Protein AF-A0A2M6W380-F1 (afdb_monomer_lite)

InterPro domains:
  IPR002048 EF-hand domain [PS50222] (112-132)
  IPR018247 EF-Hand 1, calcium-binding site [PS00018] (89-101)
  IPR018247 EF-Hand 1, calcium-binding site [PS00018] (112-124)
  IPR028974 TSP type-3 repeat [SSF103647] (66-127)
  IPR053180 Calcium-binding acidic-repeat protein [PTHR37467] (61-121)
  IPR059100 Bacterial TSP3 repeat [PF18884] (71-85)
  IPR059100 Bacterial TSP3 repeat [PF18884] (89-110)
  IPR059100 Bacterial TSP3 repeat [PF18884] (112-127)

Secondary structure (DSSP, 8-state):
-HHHHHHHHHHHHHHHHHHHHHHHHTTSS-----------HHHHHHHHHHHHHHHHHHHHHHHS---SS-SSS-HHHHHHHT--TT-SSSS-SSS-HHHIIIII---TT-SSSS-SSS-HHHHHHHT--TT-

Foldseek 3Di:
DVVVVVVVVVVVVVVVVVVVVVVVVVPPPDDDDDDDDDDDPVVVVVVVVVVVVVVVVVVCCVVCDCQPCPLQHHPVVCVVLVADSNDQQRCPLQRGPNCCVPPQVARSNDQQRQPPPHGLNRQVVVVHRSND

Organism: NCBI:txid1974648

Radius of gyration: 39.33 Å; chains: 1; bounding box: 74×59×90 Å

pLDDT: mean 80.85, std 17.77, range [40.38, 98.62]

Structure (mmCIF, N/CA/C/O backbone):
data_AF-A0A2M6W380-F1
#
_entry.id   AF-A0A2M6W380-F1
#
loop_
_atom_site.group_PDB
_atom_site.id
_atom_site.type_symbol
_atom_site.label_atom_id
_atom_site.label_alt_id
_atom_site.label_comp_id
_atom_site.label_asym_id
_atom_site.label_entity_id
_atom_site.label_seq_id
_atom_site.pdbx_PDB_ins_code
_atom_site.Cartn_x
_atom_site.Cartn_y
_atom_site.Cartn_z
_atom_site.occupancy
_atom_site.B_iso_or_equiv
_atom_site.auth_seq_id
_atom_site.auth_comp_id
_atom_site.auth_asym_id
_atom_site.auth_atom_id
_atom_site.pdbx_PDB_model_num
ATOM 1 N N . MET A 1 1 ? 52.733 48.890 -67.656 1.00 60.94 1 MET A N 1
ATOM 2 C CA . MET A 1 1 ? 51.320 48.525 -67.939 1.00 60.94 1 MET A CA 1
ATOM 3 C C . MET A 1 1 ? 51.160 47.195 -68.694 1.00 60.94 1 MET A C 1
ATOM 5 O O . MET A 1 1 ? 50.280 46.427 -68.332 1.00 60.94 1 MET A O 1
ATOM 9 N N . ARG A 1 2 ? 52.040 46.845 -69.650 1.00 68.38 2 ARG A N 1
ATOM 10 C CA . ARG A 1 2 ? 51.984 45.582 -70.430 1.00 68.38 2 ARG A CA 1
ATOM 11 C C . ARG A 1 2 ? 51.993 44.267 -69.623 1.00 68.38 2 ARG A C 1
ATOM 13 O O . ARG A 1 2 ? 51.349 43.314 -70.040 1.00 68.38 2 ARG A O 1
ATOM 20 N N . ASN A 1 3 ? 52.669 44.200 -68.473 1.00 69.88 3 ASN A N 1
ATOM 21 C CA . ASN A 1 3 ? 52.795 42.943 -67.710 1.00 69.88 3 ASN A CA 1
ATOM 22 C C . ASN A 1 3 ? 51.561 42.633 -66.845 1.00 69.88 3 ASN A C 1
ATOM 24 O O . ASN A 1 3 ? 51.217 41.469 -66.674 1.00 69.88 3 ASN A O 1
ATOM 28 N N . LYS A 1 4 ? 50.846 43.666 -66.372 1.00 73.81 4 LYS A N 1
ATOM 29 C CA . LYS A 1 4 ? 49.582 43.493 -65.635 1.00 73.81 4 LYS A CA 1
ATOM 30 C C . LYS A 1 4 ? 48.461 42.983 -66.554 1.00 73.81 4 LYS A C 1
ATOM 32 O O . LYS A 1 4 ? 47.674 42.145 -66.136 1.00 73.81 4 LYS A O 1
ATOM 37 N N . LEU A 1 5 ? 48.451 43.411 -67.822 1.00 78.31 5 LEU A N 1
ATOM 38 C CA . LEU A 1 5 ? 47.493 42.936 -68.828 1.00 78.31 5 LEU A CA 1
ATOM 39 C C . LEU A 1 5 ? 47.746 41.471 -69.233 1.00 78.31 5 LEU A C 1
ATOM 41 O O . LEU A 1 5 ? 46.801 40.704 -69.370 1.00 78.31 5 LEU A O 1
ATOM 45 N N . LYS A 1 6 ? 49.017 41.055 -69.354 1.00 78.50 6 LYS A N 1
ATOM 46 C CA . LYS A 1 6 ? 49.375 39.645 -69.604 1.00 78.50 6 LYS A CA 1
ATOM 47 C C . LYS A 1 6 ? 48.967 38.726 -68.449 1.00 78.50 6 LYS A C 1
ATOM 49 O O . LYS A 1 6 ? 48.457 37.642 -68.700 1.00 78.50 6 LYS A O 1
ATOM 54 N N . LEU A 1 7 ? 49.148 39.173 -67.204 1.00 78.25 7 LEU A N 1
ATOM 55 C CA . LEU A 1 7 ? 48.740 38.412 -66.020 1.00 78.25 7 LEU A CA 1
ATOM 56 C C . LEU A 1 7 ? 47.211 38.245 -65.943 1.00 78.25 7 LEU A C 1
ATOM 58 O O . LEU A 1 7 ? 46.733 37.153 -65.659 1.00 78.25 7 LEU A O 1
ATOM 62 N N . LEU A 1 8 ? 46.447 39.294 -66.271 1.00 80.19 8 LEU A N 1
ATOM 63 C CA . LEU A 1 8 ? 44.981 39.249 -66.292 1.00 80.19 8 LEU A CA 1
ATOM 64 C C . LEU A 1 8 ? 44.437 38.256 -67.337 1.00 80.19 8 LEU A C 1
ATOM 66 O O . LEU A 1 8 ? 43.520 37.494 -67.043 1.00 80.19 8 LEU A O 1
ATOM 70 N N . LEU A 1 9 ? 45.026 38.221 -68.538 1.00 82.19 9 LEU A N 1
ATOM 71 C CA . LEU A 1 9 ? 44.604 37.304 -69.605 1.00 82.19 9 LEU A CA 1
ATOM 72 C C . LEU A 1 9 ? 44.883 35.829 -69.268 1.00 82.19 9 LEU A C 1
ATOM 74 O O . LEU A 1 9 ? 44.077 34.966 -69.606 1.00 82.19 9 LEU A O 1
ATOM 78 N N . ILE A 1 10 ? 45.977 35.538 -68.557 1.00 81.44 10 ILE A N 1
ATOM 79 C CA . ILE A 1 10 ? 46.300 34.175 -68.098 1.00 81.44 10 ILE A CA 1
ATOM 80 C C . ILE A 1 10 ? 45.281 33.697 -67.053 1.00 81.44 10 ILE A C 1
ATOM 82 O O . ILE A 1 10 ? 44.826 32.557 -67.114 1.00 81.44 10 ILE A O 1
ATOM 86 N N . ILE A 1 11 ? 44.873 34.574 -66.131 1.00 79.31 11 ILE A N 1
ATOM 87 C CA . ILE A 1 11 ? 43.891 34.242 -65.088 1.00 79.31 11 ILE A CA 1
ATOM 88 C C . ILE A 1 11 ? 42.511 33.960 -65.701 1.00 79.31 11 ILE A C 1
ATOM 90 O O . ILE A 1 11 ? 41.881 32.963 -65.354 1.00 79.31 11 ILE A O 1
ATOM 94 N N . ILE A 1 12 ? 42.062 34.779 -66.659 1.00 78.88 12 ILE A N 1
ATOM 95 C CA . ILE A 1 12 ? 40.784 34.560 -67.361 1.00 78.88 12 ILE A CA 1
ATOM 96 C C . ILE A 1 12 ? 40.812 33.241 -68.153 1.00 78.88 12 ILE A C 1
ATOM 98 O O . ILE A 1 12 ? 39.838 32.488 -68.127 1.00 78.88 12 ILE A O 1
ATOM 102 N N . GLY A 1 13 ? 41.940 32.919 -68.797 1.00 76.31 13 GLY A N 1
ATOM 103 C CA . GLY A 1 13 ? 42.128 31.646 -69.498 1.00 76.31 13 GLY A CA 1
ATOM 104 C C . GLY A 1 13 ? 42.037 30.425 -68.574 1.00 76.31 13 GLY A C 1
ATOM 105 O O . GLY A 1 13 ? 41.360 29.455 -68.912 1.00 76.31 13 GLY A O 1
ATOM 106 N N . LEU A 1 14 ? 42.647 30.482 -67.384 1.00 77.38 14 LEU A N 1
ATOM 107 C CA . LEU A 1 14 ? 42.580 29.396 -66.396 1.00 77.38 14 LEU A CA 1
ATOM 108 C C . LEU A 1 14 ? 41.156 29.173 -65.864 1.00 77.38 14 LEU A C 1
ATOM 110 O O . LEU A 1 14 ? 40.733 28.027 -65.705 1.00 77.38 14 LEU A O 1
ATOM 114 N N . ILE A 1 15 ? 40.393 30.248 -65.649 1.00 75.62 15 ILE A N 1
ATOM 115 C CA . ILE A 1 15 ? 39.003 30.158 -65.178 1.00 75.62 15 ILE A CA 1
ATOM 116 C C . ILE A 1 15 ? 38.093 29.539 -66.255 1.00 75.62 15 ILE A C 1
ATOM 118 O O . ILE A 1 15 ? 37.251 28.697 -65.938 1.00 75.62 15 ILE A O 1
ATOM 122 N N . ALA A 1 16 ? 38.284 29.887 -67.532 1.00 75.50 16 ALA A N 1
ATOM 123 C CA . ALA A 1 16 ? 37.490 29.336 -68.634 1.00 75.50 16 ALA A CA 1
ATOM 124 C C . ALA A 1 16 ? 37.728 27.827 -68.851 1.00 75.50 16 ALA A C 1
ATOM 126 O O . ALA A 1 16 ? 36.778 27.072 -69.069 1.00 75.50 16 ALA A O 1
ATOM 127 N N . VAL A 1 17 ? 38.981 27.370 -68.741 1.00 73.12 17 VAL A N 1
ATOM 128 C CA . VAL A 1 17 ? 39.334 25.944 -68.877 1.00 73.12 17 VAL A CA 1
ATOM 129 C C . VAL A 1 17 ? 38.772 25.120 -67.714 1.00 73.12 17 VAL A C 1
ATOM 131 O O . VAL A 1 17 ? 38.214 24.045 -67.938 1.00 73.12 17 VAL A O 1
ATOM 134 N N . ALA A 1 18 ? 38.827 25.645 -66.486 1.00 67.31 18 ALA A N 1
ATOM 135 C CA . ALA A 1 18 ? 38.222 24.994 -65.324 1.00 67.31 18 ALA A CA 1
ATOM 136 C C . ALA A 1 18 ? 36.689 24.865 -65.455 1.00 67.31 18 ALA A C 1
ATOM 138 O O . ALA A 1 18 ? 36.124 23.823 -65.117 1.00 67.31 18 ALA A O 1
ATOM 139 N N . GLY A 1 19 ? 36.015 25.880 -66.011 1.00 64.12 19 GLY A N 1
ATOM 140 C CA . GLY A 1 19 ? 34.567 25.857 -66.247 1.00 64.12 19 GLY A CA 1
ATOM 141 C C . GLY A 1 19 ? 34.109 24.792 -67.253 1.00 64.12 19 GLY A C 1
ATOM 142 O O . GLY A 1 19 ? 33.083 24.145 -67.039 1.00 64.12 19 GLY A O 1
ATOM 143 N N . LEU A 1 20 ? 34.881 24.552 -68.319 1.00 64.94 20 LEU A N 1
ATOM 144 C CA . LEU A 1 20 ? 34.559 23.542 -69.340 1.00 64.94 20 LEU A CA 1
ATOM 145 C C . LEU A 1 20 ? 34.715 22.103 -68.825 1.00 64.94 20 LEU A C 1
ATOM 147 O O . LEU A 1 20 ? 33.881 21.249 -69.131 1.00 64.94 20 LEU A O 1
ATOM 151 N N . ILE A 1 21 ? 35.731 21.843 -67.997 1.00 62.22 21 ILE A N 1
ATOM 152 C CA . ILE A 1 21 ? 35.935 20.533 -67.355 1.00 62.22 21 ILE A CA 1
ATOM 153 C C . ILE A 1 21 ? 34.801 20.251 -66.362 1.00 62.22 21 ILE A C 1
ATOM 155 O O . ILE A 1 21 ? 34.272 19.143 -66.311 1.00 62.22 21 ILE A O 1
ATOM 159 N N . PHE A 1 22 ? 34.360 21.268 -65.623 1.00 59.75 22 PHE A N 1
ATOM 160 C CA . PHE A 1 22 ? 33.298 21.123 -64.632 1.00 59.75 22 PHE A CA 1
ATOM 161 C C . PHE A 1 22 ? 31.908 20.897 -65.257 1.00 59.75 22 PHE A C 1
ATOM 163 O O . PHE A 1 22 ? 31.105 20.122 -64.734 1.00 59.75 22 PHE A O 1
ATOM 170 N N . PHE A 1 23 ? 31.616 21.515 -66.406 1.00 60.62 23 PHE A N 1
ATOM 171 C CA . PHE A 1 23 ? 30.321 21.362 -67.082 1.00 60.62 23 PHE A CA 1
ATOM 172 C C . PHE A 1 23 ? 30.179 20.015 -67.824 1.00 60.62 23 PHE A C 1
ATOM 174 O O . PHE A 1 23 ? 29.068 19.499 -67.957 1.00 60.62 23 PHE A O 1
ATOM 181 N N . GLY A 1 24 ? 31.290 19.405 -68.256 1.00 55.66 24 GLY A N 1
ATOM 182 C CA . GLY A 1 24 ? 31.299 18.129 -68.985 1.00 55.66 24 GLY A CA 1
ATOM 183 C C . GLY A 1 24 ? 30.981 16.886 -68.141 1.00 55.66 24 GLY A C 1
ATOM 184 O O . GLY A 1 24 ? 30.383 15.940 -68.650 1.00 55.66 24 GLY A O 1
ATOM 185 N N . VAL A 1 25 ? 31.306 16.882 -66.843 1.00 58.47 25 VAL A N 1
ATOM 186 C CA . VAL A 1 25 ? 31.131 15.695 -65.971 1.00 58.47 25 VAL A CA 1
ATOM 187 C C . VAL A 1 25 ? 29.686 15.541 -65.466 1.00 58.47 25 VAL A C 1
ATOM 189 O O . VAL A 1 25 ? 29.235 14.439 -65.156 1.00 58.47 25 VAL A O 1
ATOM 192 N N . LYS A 1 26 ? 28.895 16.622 -65.449 1.00 52.84 26 LYS A N 1
ATOM 193 C CA . LYS A 1 26 ? 27.554 16.635 -64.835 1.00 52.84 26 LYS A CA 1
ATOM 194 C C . LYS A 1 26 ? 26.477 15.866 -65.625 1.00 52.84 26 LYS A C 1
ATOM 196 O O . LYS A 1 26 ? 25.438 15.538 -65.061 1.00 52.84 26 LYS A O 1
ATOM 201 N N . LYS A 1 27 ? 26.691 15.556 -66.912 1.00 54.03 27 LYS A N 1
ATOM 202 C CA . LYS A 1 27 ? 25.664 14.940 -67.785 1.00 54.03 27 LYS A CA 1
ATOM 203 C C . LYS A 1 27 ? 25.681 13.400 -67.811 1.00 54.03 27 LYS A C 1
ATOM 205 O O . LYS A 1 27 ? 24.746 12.807 -68.336 1.00 54.03 27 LYS A O 1
ATOM 210 N N . ILE A 1 28 ? 26.703 12.747 -67.250 1.00 55.06 28 ILE A N 1
ATOM 211 C CA . ILE A 1 28 ? 26.911 11.290 -67.403 1.00 55.06 28 ILE A CA 1
ATOM 212 C C . ILE A 1 28 ? 26.399 10.467 -66.200 1.00 55.06 28 ILE A C 1
ATOM 214 O O . ILE A 1 28 ? 26.217 9.263 -66.322 1.00 55.06 28 ILE A O 1
ATOM 218 N N . PHE A 1 29 ? 26.050 11.086 -65.066 1.00 54.78 29 PHE A N 1
ATOM 219 C CA . PHE A 1 29 ? 25.710 10.356 -63.827 1.00 54.78 29 PHE A CA 1
ATOM 220 C C . PHE A 1 29 ? 24.252 10.474 -63.361 1.00 54.78 29 PHE A C 1
ATOM 222 O O . PHE A 1 29 ? 23.970 10.402 -62.169 1.00 54.78 29 PHE A O 1
ATOM 229 N N . PHE A 1 30 ? 23.295 10.629 -64.280 1.00 56.00 30 PHE A N 1
ATOM 230 C CA . PHE A 1 30 ? 21.882 10.757 -63.907 1.00 56.00 30 PHE A CA 1
ATOM 231 C C . PHE A 1 30 ? 20.989 9.697 -64.562 1.00 56.00 30 PHE A C 1
ATOM 233 O O . PHE A 1 30 ? 20.224 10.012 -65.470 1.00 56.00 30 PHE A O 1
ATOM 240 N N . LYS A 1 31 ? 21.074 8.440 -64.084 1.00 48.81 31 LYS A N 1
ATOM 241 C CA . LYS A 1 31 ? 19.919 7.520 -63.964 1.00 48.81 31 LYS A CA 1
ATOM 242 C C . LYS A 1 31 ? 20.266 6.225 -63.205 1.00 48.81 31 LYS A C 1
ATOM 244 O O . LYS A 1 31 ? 20.879 5.324 -63.758 1.00 48.81 31 LYS A O 1
ATOM 249 N N . SER A 1 32 ? 19.791 6.085 -61.973 1.00 43.50 32 SER A N 1
ATOM 250 C CA . SER A 1 32 ? 19.054 4.894 -61.513 1.00 43.50 32 SER A CA 1
ATOM 251 C C . SER A 1 32 ? 18.409 5.232 -60.169 1.00 43.50 32 SER A C 1
ATOM 253 O O . SER A 1 32 ? 19.019 5.869 -59.316 1.00 43.50 32 SER A O 1
ATOM 255 N N . GLY A 1 33 ? 17.113 4.946 -60.056 1.00 53.28 33 GLY A N 1
ATOM 256 C CA . GLY A 1 33 ? 16.297 5.354 -58.924 1.00 53.28 33 GLY A CA 1
ATOM 257 C C . GLY A 1 33 ? 16.635 4.569 -57.664 1.00 53.28 33 GLY A C 1
ATOM 258 O O . GLY A 1 33 ? 16.669 3.343 -57.684 1.00 53.28 33 GLY A O 1
ATOM 259 N N . GLN A 1 34 ? 16.778 5.291 -56.559 1.00 40.38 34 GLN A N 1
ATOM 260 C CA . GLN A 1 34 ? 16.440 4.772 -55.248 1.00 40.38 34 GLN A CA 1
ATOM 261 C C . GLN A 1 34 ? 15.489 5.779 -54.610 1.00 40.38 34 GLN A C 1
ATOM 263 O O . GLN A 1 34 ? 15.849 6.903 -54.271 1.00 40.38 34 GLN A O 1
ATOM 268 N N . THR A 1 35 ? 14.225 5.383 -54.550 1.00 47.66 35 THR A N 1
ATOM 269 C CA . THR A 1 35 ? 13.216 5.978 -53.688 1.00 47.66 35 THR A CA 1
ATOM 270 C C . THR A 1 35 ? 13.625 5.747 -52.237 1.00 47.66 35 THR A C 1
ATOM 272 O O . THR A 1 35 ? 13.463 4.643 -51.724 1.00 47.66 35 THR A O 1
ATOM 275 N N . THR A 1 36 ? 14.098 6.786 -51.560 1.00 46.34 36 THR A N 1
ATOM 276 C CA . THR A 1 36 ? 13.821 6.976 -50.135 1.00 46.34 36 THR A CA 1
ATOM 277 C C . THR A 1 36 ? 13.218 8.367 -49.979 1.00 46.34 36 THR A C 1
ATOM 279 O O . THR A 1 36 ? 13.739 9.360 -50.485 1.00 46.34 36 THR A O 1
ATOM 282 N N . ALA A 1 37 ? 12.020 8.408 -49.403 1.00 43.41 37 ALA A N 1
ATOM 283 C CA . ALA A 1 37 ? 11.229 9.617 -49.229 1.00 43.41 37 ALA A CA 1
ATOM 284 C C . ALA A 1 37 ? 11.981 10.676 -48.392 1.00 43.41 37 ALA A C 1
ATOM 286 O O . ALA A 1 37 ? 12.826 10.323 -47.568 1.00 43.41 37 ALA A O 1
ATOM 287 N N . PRO A 1 38 ? 11.670 11.972 -48.558 1.00 57.62 38 PRO A N 1
ATOM 288 C CA . PRO A 1 38 ? 12.251 13.021 -47.736 1.00 57.62 38 PRO A CA 1
ATOM 289 C C . PRO A 1 38 ? 11.503 13.103 -46.402 1.00 57.62 38 PRO A C 1
ATOM 291 O O . PRO A 1 38 ? 10.285 13.270 -46.417 1.00 57.62 38 PRO A O 1
ATOM 294 N N . THR A 1 39 ? 12.188 13.058 -45.251 1.00 46.25 39 THR A N 1
ATOM 295 C CA . THR A 1 39 ? 11.676 13.716 -44.027 1.00 46.25 39 THR A CA 1
ATOM 296 C C . THR A 1 39 ? 12.776 13.990 -42.981 1.00 46.25 39 THR A C 1
ATOM 298 O O . THR A 1 39 ? 13.104 13.158 -42.151 1.00 46.25 39 THR A O 1
ATOM 301 N N . ASN A 1 40 ? 13.350 15.194 -43.081 1.00 55.94 40 ASN A N 1
ATOM 302 C CA . ASN A 1 40 ? 13.817 16.136 -42.046 1.00 55.94 40 ASN A CA 1
ATOM 303 C C . ASN A 1 40 ? 14.642 15.626 -40.838 1.00 55.94 40 ASN A C 1
ATOM 305 O O . ASN A 1 40 ? 14.134 14.920 -39.979 1.00 55.94 40 ASN A O 1
ATOM 309 N N . GLN A 1 41 ? 15.864 16.155 -40.657 1.00 56.47 41 GLN A N 1
ATOM 310 C CA . GLN A 1 41 ? 16.710 15.927 -39.464 1.00 56.47 41 GLN A CA 1
ATOM 311 C C . GLN A 1 41 ? 16.038 16.290 -38.119 1.00 56.47 41 GLN A C 1
ATOM 313 O O . GLN A 1 41 ? 16.371 15.703 -37.090 1.00 56.47 41 GLN A O 1
ATOM 318 N N . ALA A 1 42 ? 15.065 17.206 -38.118 1.00 55.12 42 ALA A N 1
ATOM 319 C CA . ALA A 1 42 ? 14.225 17.483 -36.949 1.00 55.12 42 ALA A CA 1
ATOM 320 C C . ALA A 1 42 ? 13.318 16.290 -36.583 1.00 55.12 42 ALA A C 1
ATOM 322 O O . ALA A 1 42 ? 13.154 15.986 -35.408 1.00 55.12 42 ALA A O 1
ATOM 323 N N . ALA A 1 43 ? 12.822 15.546 -37.578 1.00 55.38 43 ALA A N 1
ATOM 324 C CA . ALA A 1 43 ? 12.006 14.356 -37.360 1.00 55.38 43 ALA A CA 1
ATOM 325 C C . ALA A 1 43 ? 12.828 13.203 -36.765 1.00 55.38 43 ALA A C 1
ATOM 327 O O . ALA A 1 43 ? 12.328 12.486 -35.912 1.00 55.38 43 ALA A O 1
ATOM 328 N N . THR A 1 44 ? 14.107 13.045 -37.128 1.00 61.25 44 THR A N 1
ATOM 329 C CA . THR A 1 44 ? 14.983 12.040 -36.492 1.00 61.25 44 THR A CA 1
ATOM 330 C C . THR A 1 44 ? 15.291 12.353 -35.027 1.00 61.25 44 THR A C 1
ATOM 332 O O . THR A 1 44 ? 15.256 11.441 -34.209 1.00 61.25 44 THR A O 1
ATOM 335 N N . ALA A 1 45 ? 15.522 13.624 -34.673 1.00 61.59 45 ALA A N 1
ATOM 336 C CA . ALA A 1 45 ? 15.742 14.024 -33.280 1.00 61.59 45 ALA A CA 1
ATOM 337 C C . ALA A 1 45 ? 14.462 13.902 -32.429 1.00 61.59 45 ALA A C 1
ATOM 339 O O . ALA A 1 45 ? 14.517 13.509 -31.265 1.00 61.59 45 ALA A O 1
ATOM 340 N N . GLU A 1 46 ? 13.294 14.185 -33.013 1.00 69.06 46 GLU A N 1
ATOM 341 C CA . GLU A 1 46 ? 11.994 13.989 -32.361 1.00 69.06 46 GLU A CA 1
ATOM 342 C C . GLU A 1 46 ? 11.635 12.504 -32.201 1.00 69.06 46 GLU A C 1
ATOM 344 O O . GLU A 1 46 ? 11.119 12.117 -31.153 1.00 69.06 46 GLU A O 1
ATOM 349 N N . ILE A 1 47 ? 11.954 11.659 -33.187 1.00 65.94 47 ILE A N 1
ATOM 350 C CA . ILE A 1 47 ? 11.772 10.200 -33.115 1.00 65.94 47 ILE A CA 1
ATOM 351 C C . ILE A 1 47 ? 12.669 9.592 -32.029 1.00 65.94 47 ILE A C 1
ATOM 353 O O . ILE A 1 47 ? 12.214 8.743 -31.264 1.00 65.94 47 ILE A O 1
ATOM 357 N N . GLU A 1 48 ? 13.919 10.042 -31.917 1.00 79.56 48 GLU A N 1
ATOM 358 C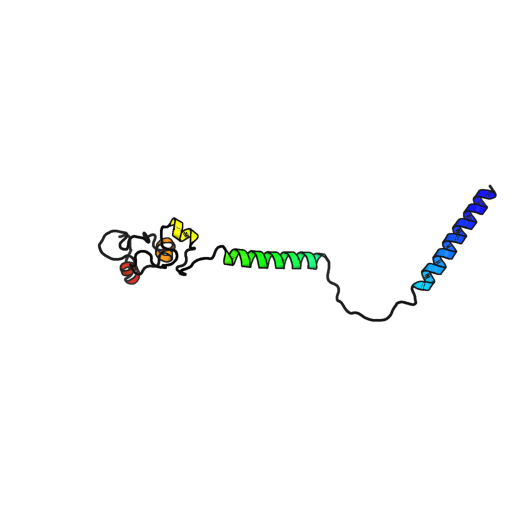 CA . GLU A 1 48 ? 14.840 9.584 -30.875 1.00 79.56 48 GLU A CA 1
ATOM 359 C C . GLU A 1 48 ? 14.379 10.047 -29.485 1.00 79.56 48 GLU A C 1
ATOM 361 O O . GLU A 1 48 ? 14.269 9.230 -28.576 1.00 79.56 48 GLU A O 1
ATOM 366 N N . LEU A 1 49 ? 13.958 11.308 -29.335 1.00 74.69 49 LEU A N 1
ATOM 367 C CA . LEU A 1 49 ? 13.397 11.822 -28.081 1.00 74.69 49 LEU A CA 1
ATOM 368 C C . LEU A 1 49 ? 12.114 11.087 -27.651 1.00 74.69 49 LEU A C 1
ATOM 370 O O . LEU A 1 49 ? 11.905 10.867 -26.456 1.00 74.69 49 LEU A O 1
ATOM 374 N N . GLN A 1 50 ? 11.245 10.712 -28.594 1.00 78.56 50 GLN A N 1
ATOM 375 C CA . GLN A 1 50 ? 10.043 9.928 -28.297 1.00 78.56 50 GLN A CA 1
ATOM 376 C C . GLN A 1 50 ? 10.387 8.508 -27.852 1.00 78.56 50 GLN A C 1
ATOM 378 O O . GLN A 1 50 ? 9.821 8.033 -26.870 1.00 78.56 50 GLN A O 1
ATOM 383 N N . LYS A 1 51 ? 11.355 7.864 -28.507 1.00 82.38 51 LYS A N 1
ATOM 384 C CA . LYS A 1 51 ? 11.804 6.517 -28.152 1.00 82.38 51 LYS A CA 1
ATOM 385 C C . LYS A 1 51 ? 12.443 6.482 -26.759 1.00 82.38 51 LYS A C 1
ATOM 387 O O . LYS A 1 51 ? 12.092 5.628 -25.950 1.00 82.38 51 LYS A O 1
ATOM 392 N N . THR A 1 52 ? 13.261 7.483 -26.433 1.00 79.44 52 THR A N 1
ATOM 393 C CA . THR A 1 52 ? 13.871 7.633 -25.103 1.00 79.44 52 THR A CA 1
ATOM 394 C C . THR A 1 52 ? 12.827 7.934 -24.023 1.00 79.44 52 THR A C 1
ATOM 396 O O . THR A 1 52 ? 12.894 7.375 -22.934 1.00 79.44 52 THR A O 1
ATOM 399 N N . LYS A 1 53 ? 11.803 8.757 -24.303 1.00 83.75 53 LYS A N 1
ATOM 400 C CA . LYS A 1 53 ? 10.670 8.967 -23.375 1.00 83.75 53 LYS A CA 1
ATOM 401 C C . LYS A 1 53 ? 9.861 7.691 -23.144 1.00 83.75 53 LYS A C 1
ATOM 403 O O . LYS A 1 53 ? 9.352 7.487 -22.047 1.00 83.75 53 LYS A O 1
ATOM 408 N N . GLN A 1 54 ? 9.745 6.844 -24.161 1.00 75.44 54 GLN A N 1
ATOM 409 C CA . GLN A 1 54 ? 9.017 5.582 -24.089 1.00 75.44 54 GLN A CA 1
ATOM 410 C C . GLN A 1 54 ? 9.782 4.531 -23.269 1.00 75.44 54 GLN A C 1
ATOM 412 O O . GLN A 1 54 ? 9.181 3.851 -22.441 1.00 75.44 54 GLN A O 1
ATOM 417 N N . GLU A 1 55 ? 11.108 4.467 -23.403 1.00 82.75 55 GLU A N 1
ATOM 418 C CA . GLU A 1 55 ? 11.972 3.649 -22.540 1.00 82.75 55 GLU A CA 1
ATOM 419 C C . GLU A 1 55 ? 12.006 4.159 -21.096 1.00 82.75 55 GLU A C 1
ATOM 421 O O . GLU A 1 55 ? 11.895 3.360 -20.171 1.00 82.75 5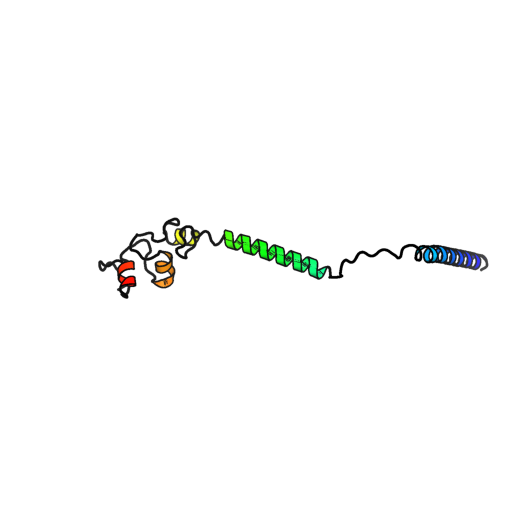5 GLU A O 1
ATOM 426 N N . ILE A 1 56 ? 12.071 5.477 -20.888 1.00 76.62 56 ILE A N 1
ATOM 427 C CA . ILE A 1 56 ? 12.001 6.081 -19.550 1.00 76.62 56 ILE A CA 1
ATOM 428 C C . ILE A 1 56 ? 10.644 5.791 -18.887 1.00 76.62 56 ILE A C 1
ATOM 430 O O . ILE A 1 56 ? 10.620 5.442 -17.712 1.00 76.62 56 ILE A O 1
ATOM 434 N N . ASN A 1 57 ? 9.521 5.844 -19.614 1.00 73.19 57 ASN A N 1
ATOM 435 C CA . ASN A 1 57 ? 8.211 5.457 -19.070 1.00 73.19 57 ASN A CA 1
ATOM 436 C C . ASN A 1 57 ? 8.148 3.972 -18.702 1.00 73.19 57 ASN A C 1
ATOM 438 O O . ASN A 1 57 ? 7.593 3.628 -17.663 1.00 73.19 57 ASN A O 1
ATOM 442 N N . ASN A 1 58 ? 8.742 3.097 -19.514 1.00 70.31 58 ASN A N 1
ATOM 443 C CA . ASN A 1 58 ? 8.807 1.675 -19.193 1.00 70.31 58 ASN A CA 1
ATOM 444 C C . ASN A 1 58 ? 9.683 1.411 -17.958 1.00 70.31 58 ASN A C 1
ATOM 446 O O . ASN A 1 58 ? 9.303 0.598 -17.126 1.00 70.31 58 ASN A O 1
ATOM 450 N N . LEU A 1 59 ? 10.787 2.144 -17.783 1.00 69.25 59 LEU A N 1
ATOM 451 C CA . LEU A 1 59 ? 11.644 2.049 -16.595 1.00 69.25 59 LEU A CA 1
ATOM 452 C C . LEU A 1 59 ? 10.975 2.613 -15.330 1.00 69.25 59 LEU A C 1
ATOM 454 O O . LEU A 1 59 ? 11.171 2.100 -14.231 1.00 69.25 59 LEU A O 1
ATOM 458 N N . ILE A 1 60 ? 10.177 3.671 -15.471 1.00 65.56 60 ILE A N 1
ATOM 459 C CA . ILE A 1 60 ? 9.412 4.270 -14.372 1.00 65.56 60 ILE A CA 1
ATOM 460 C C . ILE A 1 60 ? 8.263 3.336 -13.951 1.00 65.56 60 ILE A C 1
ATOM 462 O O . ILE A 1 60 ? 8.036 3.153 -12.759 1.00 65.56 60 ILE A O 1
ATOM 466 N N . GLN A 1 61 ? 7.607 2.663 -14.902 1.00 57.16 61 GLN A N 1
ATOM 467 C CA . GLN A 1 61 ? 6.575 1.648 -14.641 1.00 57.16 61 GLN A CA 1
ATOM 468 C C . GLN A 1 61 ? 7.110 0.367 -13.993 1.00 57.16 61 GLN A C 1
ATOM 470 O O . GLN A 1 61 ? 6.345 -0.327 -13.340 1.00 57.16 61 GLN A O 1
ATOM 475 N N . THR A 1 62 ? 8.394 0.040 -14.136 1.00 60.94 62 THR A N 1
ATOM 476 C CA . THR A 1 62 ? 9.003 -1.112 -13.449 1.00 60.94 62 THR A CA 1
ATOM 477 C C . THR A 1 62 ? 9.591 -0.764 -12.082 1.00 60.94 62 THR A C 1
ATOM 479 O O . THR A 1 62 ? 9.904 -1.667 -11.321 1.00 60.94 62 THR A O 1
ATOM 482 N N . THR A 1 63 ? 9.772 0.527 -11.779 1.00 50.22 63 THR A N 1
ATOM 483 C CA . THR A 1 63 ? 10.514 1.003 -10.592 1.00 50.22 63 THR A CA 1
ATOM 484 C C . THR A 1 63 ? 9.624 1.741 -9.575 1.00 50.22 63 THR A C 1
ATOM 486 O O . THR A 1 63 ? 10.009 1.861 -8.420 1.00 50.22 63 THR A O 1
ATOM 489 N N . LEU A 1 64 ? 8.426 2.208 -9.962 1.00 55.25 64 LEU A N 1
ATOM 490 C CA . LEU A 1 64 ? 7.392 2.754 -9.054 1.00 55.25 64 LEU A CA 1
ATOM 491 C C . LEU A 1 64 ? 6.308 1.732 -8.666 1.00 55.25 64 LEU A C 1
ATOM 493 O O . LEU A 1 64 ? 5.373 2.075 -7.955 1.00 55.25 64 LEU A O 1
ATOM 497 N N . LYS A 1 65 ? 6.389 0.514 -9.205 1.00 55.09 65 LYS A N 1
ATOM 498 C CA . LYS A 1 65 ? 5.274 -0.437 -9.289 1.00 55.09 65 LYS A CA 1
ATOM 499 C C . LYS A 1 65 ? 5.672 -1.850 -8.876 1.00 55.09 65 LYS A C 1
ATOM 501 O O . LYS A 1 65 ? 5.153 -2.828 -9.411 1.00 55.09 65 LYS A O 1
ATOM 506 N N . THR A 1 66 ? 6.659 -1.960 -8.001 1.00 74.75 66 THR A N 1
ATOM 507 C CA . THR A 1 66 ? 6.728 -3.168 -7.193 1.00 74.75 66 THR A CA 1
ATOM 508 C C . THR A 1 66 ? 5.689 -2.934 -6.108 1.00 74.75 66 THR A C 1
ATOM 510 O O . THR A 1 66 ? 5.894 -2.112 -5.223 1.00 74.75 66 THR A O 1
ATOM 513 N N . ASP A 1 67 ? 4.510 -3.457 -6.390 1.00 88.44 67 ASP A N 1
ATOM 514 C CA . ASP A 1 67 ? 3.356 -3.639 -5.521 1.00 88.44 67 ASP A CA 1
ATOM 515 C C . ASP A 1 67 ? 3.203 -5.161 -5.574 1.00 88.44 67 ASP A C 1
ATOM 517 O O . ASP A 1 67 ? 2.768 -5.720 -6.592 1.00 88.44 67 ASP A O 1
ATOM 521 N N . ARG A 1 68 ? 3.889 -5.835 -4.650 1.00 90.50 68 ARG A N 1
ATOM 522 C CA . ARG A 1 68 ? 4.199 -7.265 -4.754 1.00 90.50 68 ARG A CA 1
ATOM 523 C C . ARG A 1 68 ? 2.963 -8.121 -4.525 1.00 90.50 68 ARG A C 1
ATOM 525 O O . ARG A 1 68 ? 2.857 -9.179 -5.155 1.00 90.50 68 ARG A O 1
ATOM 532 N N . ASP A 1 69 ? 2.049 -7.663 -3.685 1.00 93.50 69 ASP A N 1
ATOM 533 C CA . ASP A 1 69 ? 0.802 -8.333 -3.324 1.00 93.50 69 ASP A CA 1
ATOM 534 C C . ASP A 1 69 ? -0.453 -7.714 -3.961 1.00 93.50 69 ASP A C 1
ATOM 536 O O . ASP A 1 69 ? -1.506 -8.357 -3.951 1.00 93.50 69 ASP A O 1
ATOM 540 N N . LEU A 1 70 ? -0.312 -6.594 -4.677 1.00 93.50 70 LEU A N 1
ATOM 541 C CA . LEU A 1 70 ? -1.332 -5.998 -5.544 1.00 93.50 70 LEU A CA 1
ATOM 542 C C . LEU A 1 70 ? -2.545 -5.450 -4.793 1.00 93.50 70 LEU A C 1
ATOM 544 O O . LEU A 1 70 ? -3.668 -5.490 -5.312 1.00 93.50 70 LEU A O 1
ATOM 548 N N . ASP A 1 71 ? -2.327 -4.922 -3.598 1.00 94.25 71 ASP A N 1
ATOM 549 C CA . ASP A 1 71 ? -3.364 -4.372 -2.727 1.00 94.25 71 ASP A CA 1
ATOM 550 C C . ASP A 1 71 ? -3.646 -2.872 -2.990 1.00 94.25 71 ASP A C 1
ATOM 552 O O . ASP A 1 71 ? -4.625 -2.298 -2.504 1.00 94.25 71 ASP A O 1
ATOM 556 N N . GLY A 1 72 ? -2.830 -2.245 -3.845 1.00 92.44 72 GLY A N 1
ATOM 557 C CA . GLY A 1 72 ? -2.964 -0.850 -4.248 1.00 92.44 72 GLY A CA 1
ATOM 558 C C . GLY A 1 72 ? -2.023 0.120 -3.535 1.00 92.44 72 GLY A C 1
ATOM 559 O O . GLY A 1 72 ? -2.139 1.332 -3.770 1.00 92.44 72 GLY A O 1
ATOM 560 N N . ILE A 1 73 ? -1.080 -0.369 -2.730 1.00 93.31 73 ILE A N 1
ATOM 561 C CA . ILE A 1 73 ? 0.074 0.391 -2.236 1.00 93.31 73 ILE A CA 1
ATOM 562 C C . ILE A 1 73 ? 1.368 -0.167 -2.833 1.00 93.31 73 ILE A C 1
ATOM 564 O O . ILE A 1 73 ? 1.452 -1.289 -3.300 1.00 93.31 73 ILE A O 1
ATOM 568 N N . SER A 1 74 ? 2.387 0.683 -2.963 1.00 93.50 74 SER A N 1
ATOM 569 C CA . SER A 1 74 ? 3.691 0.203 -3.433 1.00 93.50 74 SER A CA 1
ATOM 570 C C . SER A 1 74 ? 4.447 -0.437 -2.274 1.00 93.50 74 SER A C 1
ATOM 572 O O . SER A 1 74 ? 4.360 0.079 -1.163 1.00 93.50 74 SER A O 1
ATOM 574 N N . ASP A 1 75 ? 5.320 -1.414 -2.535 1.00 92.44 75 ASP A N 1
ATOM 575 C CA . ASP A 1 75 ? 6.159 -2.039 -1.501 1.00 92.44 75 ASP A CA 1
ATOM 576 C C . ASP A 1 75 ? 6.912 -1.011 -0.637 1.00 92.44 75 ASP A C 1
ATOM 578 O O . ASP A 1 75 ? 7.262 -1.227 0.523 1.00 92.44 75 ASP A O 1
ATOM 582 N N . ALA A 1 76 ? 7.270 0.118 -1.253 1.00 90.81 76 ALA A N 1
ATOM 583 C CA . ALA A 1 76 ? 7.976 1.201 -0.592 1.00 90.81 76 ALA A CA 1
ATOM 584 C C . ALA A 1 76 ? 7.068 2.008 0.344 1.00 90.81 76 ALA A C 1
ATOM 586 O O . ALA A 1 76 ? 7.562 2.575 1.320 1.00 90.81 76 ALA A O 1
ATOM 587 N N . ASP A 1 77 ? 5.781 2.118 0.024 1.00 93.06 77 ASP A N 1
ATOM 588 C CA . ASP A 1 77 ? 4.776 2.714 0.896 1.00 93.06 77 ASP A CA 1
ATOM 589 C C . ASP A 1 77 ? 4.404 1.754 2.024 1.00 93.06 77 ASP A C 1
ATOM 591 O O . ASP A 1 77 ? 4.354 2.185 3.173 1.00 93.06 77 ASP A O 1
ATOM 595 N N . GLU A 1 78 ? 4.311 0.461 1.746 1.00 95.44 78 GLU A N 1
ATOM 596 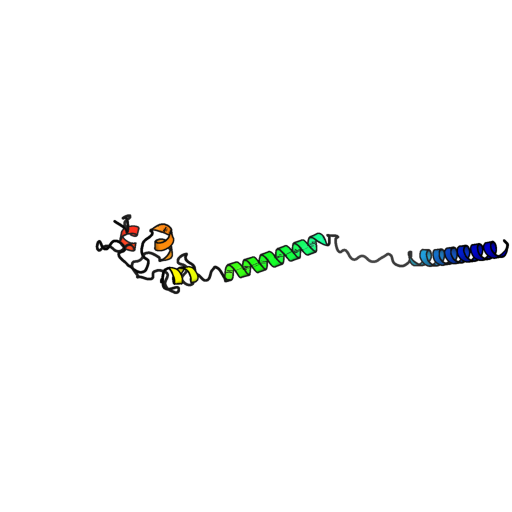C CA . GLU A 1 78 ? 4.084 -0.577 2.754 1.00 95.44 78 GLU A CA 1
ATOM 597 C C . GLU A 1 78 ? 5.117 -0.553 3.877 1.00 95.44 78 GLU A C 1
ATOM 599 O O . GLU A 1 78 ? 4.789 -0.438 5.057 1.00 95.44 78 GLU A O 1
ATOM 604 N N . ILE A 1 79 ? 6.404 -0.472 3.523 1.00 93.62 79 ILE A N 1
ATOM 605 C CA . ILE A 1 79 ? 7.487 -0.327 4.507 1.00 93.62 79 ILE A CA 1
ATOM 606 C C . ILE A 1 79 ? 7.299 0.919 5.402 1.00 93.62 79 ILE A C 1
ATOM 608 O O . ILE A 1 79 ? 7.736 0.919 6.556 1.00 93.62 79 ILE A O 1
ATOM 612 N N . LYS A 1 80 ? 6.661 1.995 4.912 1.00 94.06 80 LYS A N 1
ATOM 613 C CA . LYS A 1 80 ? 6.376 3.201 5.722 1.00 94.06 80 LYS A CA 1
ATOM 614 C C . LYS A 1 80 ? 5.201 2.984 6.665 1.00 94.06 80 LYS A C 1
ATOM 616 O O . LYS A 1 80 ? 5.237 3.498 7.784 1.00 94.06 80 LYS A O 1
ATOM 621 N N . HIS A 1 81 ? 4.193 2.253 6.203 1.00 94.38 81 HIS A N 1
ATOM 622 C CA . HIS A 1 81 ? 3.023 1.870 6.984 1.00 94.38 81 HIS A CA 1
ATOM 623 C C . HIS A 1 81 ? 3.283 0.661 7.893 1.00 94.38 81 HIS A C 1
ATOM 625 O O . HIS A 1 81 ? 2.461 0.365 8.750 1.00 94.38 81 HIS A O 1
ATOM 631 N N . LYS A 1 82 ? 4.480 0.062 7.792 1.00 97.00 82 LYS A N 1
ATOM 632 C CA . LYS A 1 82 ? 4.920 -1.143 8.513 1.00 97.00 82 LYS A CA 1
ATOM 633 C C . LYS A 1 82 ? 4.098 -2.387 8.188 1.00 97.00 82 LYS A C 1
ATOM 635 O O . LYS A 1 82 ? 4.197 -3.364 8.924 1.00 97.00 82 LYS A O 1
ATOM 640 N N . THR A 1 83 ? 3.392 -2.349 7.068 1.00 96.69 83 THR A N 1
ATOM 641 C CA . THR A 1 83 ? 2.699 -3.495 6.507 1.00 96.69 83 THR A CA 1
ATOM 642 C C . THR A 1 83 ? 3.688 -4.444 5.841 1.00 96.69 83 THR A C 1
ATOM 644 O O . THR A 1 83 ? 4.878 -4.122 5.674 1.00 96.69 83 THR A O 1
ATOM 647 N N . ASN A 1 84 ? 3.240 -5.659 5.548 1.00 95.81 84 ASN A N 1
ATOM 648 C CA . ASN A 1 84 ? 4.068 -6.677 4.933 1.00 95.81 84 ASN A CA 1
ATOM 649 C C . ASN A 1 84 ? 3.925 -6.635 3.406 1.00 95.81 84 ASN A C 1
ATOM 651 O O . ASN A 1 84 ? 2.913 -7.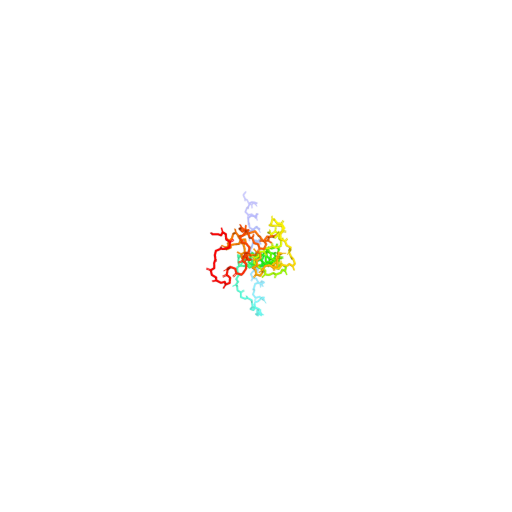120 2.928 1.00 95.81 84 ASN A O 1
ATOM 655 N N . PRO A 1 85 ? 4.984 -6.286 2.645 1.00 95.50 85 PRO A N 1
ATOM 656 C CA . PRO A 1 85 ? 4.904 -6.161 1.190 1.00 95.50 85 PRO A CA 1
ATOM 657 C C . PRO A 1 85 ? 4.767 -7.460 0.395 1.00 95.50 85 PRO A C 1
ATOM 659 O O . PRO A 1 85 ? 5.115 -7.520 -0.779 1.00 95.50 85 PRO A O 1
ATOM 662 N N . ASP A 1 86 ? 4.402 -8.545 1.062 1.00 95.81 86 ASP A N 1
ATOM 663 C CA . ASP A 1 86 ? 4.057 -9.820 0.449 1.00 95.81 86 ASP A CA 1
ATOM 664 C C . ASP A 1 86 ? 2.638 -10.273 0.879 1.00 95.81 86 ASP A C 1
ATOM 666 O O . ASP A 1 86 ? 2.243 -11.401 0.558 1.00 95.81 86 ASP A O 1
ATOM 670 N N . LEU A 1 87 ? 1.898 -9.447 1.634 1.00 97.56 87 LEU A N 1
ATOM 671 C CA . LEU A 1 87 ? 0.556 -9.701 2.156 1.00 97.56 87 LEU A CA 1
ATOM 672 C C . LEU A 1 87 ? -0.334 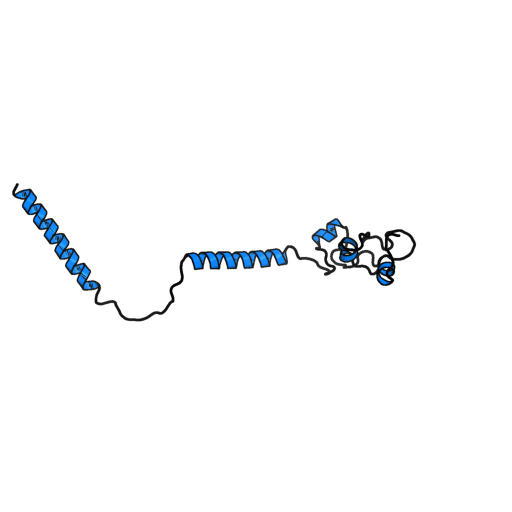-8.474 1.949 1.00 97.56 87 LEU A C 1
ATOM 674 O O . LEU A 1 87 ? -0.215 -7.495 2.663 1.00 97.56 87 LEU A O 1
ATOM 678 N N . ALA A 1 88 ? -1.341 -8.627 1.093 1.00 97.75 88 ALA A N 1
ATOM 679 C CA . ALA A 1 88 ? -2.312 -7.573 0.806 1.00 97.75 88 ALA A CA 1
ATOM 680 C C . ALA A 1 88 ? -3.206 -7.153 1.999 1.00 97.75 88 ALA A C 1
ATOM 682 O O . ALA A 1 88 ? -4.012 -6.240 1.860 1.00 97.75 88 ALA A O 1
ATOM 683 N N . ASP A 1 89 ? -3.144 -7.894 3.103 1.00 98.50 89 ASP A N 1
ATOM 684 C CA . ASP A 1 89 ? -3.903 -7.724 4.346 1.00 98.50 89 ASP A CA 1
ATOM 685 C C . ASP A 1 89 ? -2.961 -8.187 5.469 1.00 98.50 89 ASP A C 1
ATOM 687 O O . ASP A 1 89 ? -2.687 -9.389 5.624 1.00 98.50 89 ASP A O 1
ATOM 691 N N . THR A 1 90 ? -2.338 -7.224 6.145 1.00 98.44 90 THR A N 1
ATOM 692 C CA . THR A 1 90 ? -1.226 -7.461 7.066 1.00 98.44 90 THR A CA 1
ATOM 693 C C . THR A 1 90 ? -1.692 -8.016 8.407 1.00 98.44 90 THR A C 1
ATOM 695 O O . THR A 1 90 ? -1.004 -8.876 8.978 1.00 98.44 90 THR A O 1
ATOM 698 N N . ASP A 1 91 ? -2.826 -7.552 8.926 1.00 98.25 91 ASP A N 1
ATOM 699 C CA . ASP A 1 91 ? -3.363 -7.989 10.217 1.00 98.25 91 ASP A CA 1
ATOM 700 C C . ASP A 1 91 ? -4.394 -9.126 10.110 1.00 98.25 91 ASP A C 1
ATOM 702 O O . ASP A 1 91 ? -4.633 -9.840 11.093 1.00 98.25 91 ASP A O 1
ATOM 706 N N . GLY A 1 92 ? -4.885 -9.405 8.903 1.00 98.25 92 GLY A N 1
ATOM 707 C CA . GLY A 1 92 ? -5.719 -10.551 8.578 1.00 98.25 92 GLY A CA 1
ATOM 708 C C . GLY A 1 92 ? -7.190 -10.371 8.943 1.00 98.25 92 GLY A C 1
ATOM 709 O O . GLY A 1 92 ? -7.871 -11.377 9.195 1.00 98.25 92 GLY A O 1
ATOM 710 N N . ASP A 1 93 ? -7.678 -9.137 9.019 1.00 98.25 93 ASP A N 1
ATOM 711 C CA . ASP A 1 93 ? -9.054 -8.821 9.398 1.00 98.25 93 ASP A CA 1
ATOM 712 C C . ASP A 1 93 ? -10.051 -8.891 8.213 1.00 98.25 93 ASP A C 1
ATOM 714 O O . ASP A 1 93 ? -11.276 -8.996 8.392 1.00 98.25 93 ASP A O 1
ATOM 718 N N . GLY A 1 94 ? -9.519 -8.957 6.987 1.00 97.62 94 GLY A N 1
ATOM 719 C CA . GLY A 1 94 ? -10.262 -9.026 5.735 1.00 97.62 94 GLY A CA 1
ATOM 720 C C . GLY A 1 94 ? -10.452 -7.690 5.006 1.00 97.62 94 GLY A C 1
ATOM 721 O O . GLY A 1 94 ? -11.196 -7.671 4.013 1.00 97.62 94 GLY A O 1
ATOM 722 N N . LEU A 1 95 ? -9.822 -6.607 5.460 1.00 98.31 95 LEU A N 1
ATOM 723 C CA . LEU A 1 95 ? -9.662 -5.326 4.778 1.00 98.31 95 LEU A CA 1
ATOM 724 C C . LEU A 1 95 ? -8.231 -5.237 4.220 1.00 98.31 95 LEU A C 1
ATOM 726 O O . LEU A 1 95 ? -7.287 -5.701 4.833 1.00 98.31 95 LEU A O 1
ATOM 730 N N . LEU A 1 96 ? -8.067 -4.732 2.995 1.00 98.44 96 LEU A N 1
ATOM 731 C CA . LEU A 1 96 ? -6.733 -4.665 2.384 1.00 98.44 96 LEU A CA 1
ATOM 732 C C . LEU A 1 96 ? -5.962 -3.463 2.928 1.00 98.44 96 LEU A C 1
ATOM 734 O O . LEU A 1 96 ? -6.553 -2.378 2.980 1.00 98.44 96 LEU A O 1
ATOM 738 N N . ASP A 1 97 ? -4.655 -3.595 3.160 1.00 98.56 97 ASP A N 1
ATOM 739 C CA . ASP A 1 97 ? -3.820 -2.510 3.699 1.00 98.56 97 ASP A CA 1
ATOM 740 C C . ASP A 1 97 ? -3.963 -1.235 2.846 1.00 98.56 97 ASP A C 1
ATOM 742 O O . ASP A 1 97 ? -4.128 -0.110 3.338 1.00 98.56 97 ASP A O 1
ATOM 746 N N . GLY A 1 98 ? -3.983 -1.396 1.521 1.00 97.62 98 GLY A N 1
ATOM 747 C CA . GLY A 1 98 ? -4.230 -0.312 0.584 1.00 97.62 98 GLY A CA 1
ATOM 748 C C . GLY A 1 98 ? -5.589 0.379 0.754 1.00 97.62 98 GLY A C 1
ATOM 749 O O . GLY A 1 98 ? -5.665 1.607 0.622 1.00 97.62 98 GLY A O 1
ATOM 750 N N . ASP A 1 99 ? -6.662 -0.350 1.066 1.00 98.31 99 ASP A N 1
ATOM 751 C CA . ASP A 1 99 ? -7.991 0.214 1.338 1.00 98.31 99 ASP A CA 1
ATOM 752 C C . ASP A 1 99 ? -8.031 0.911 2.705 1.00 98.31 99 ASP A C 1
ATOM 754 O O . ASP A 1 99 ? -8.558 2.026 2.829 1.00 98.31 99 ASP A O 1
ATOM 758 N N . GLU A 1 100 ? -7.427 0.305 3.715 1.00 98.44 100 GLU A N 1
ATOM 759 C CA . GLU A 1 100 ? -7.271 0.880 5.047 1.00 98.44 100 GLU A CA 1
ATOM 760 C C . GLU A 1 100 ? -6.549 2.221 4.994 1.00 98.44 100 GLU A C 1
ATOM 762 O O . GLU A 1 100 ? -7.077 3.260 5.406 1.00 98.44 100 GLU A O 1
ATOM 767 N N . ILE A 1 101 ? -5.383 2.253 4.352 1.00 97.69 101 ILE A N 1
ATOM 768 C CA . ILE A 1 101 ? -4.556 3.451 4.244 1.00 97.69 101 ILE A CA 1
ATOM 769 C C . ILE A 1 101 ? -5.225 4.504 3.366 1.00 97.69 101 ILE A C 1
ATOM 771 O O . ILE A 1 101 ? -5.231 5.693 3.715 1.00 97.69 101 ILE A O 1
ATOM 775 N N . ASN A 1 102 ? -5.773 4.136 2.205 1.00 97.00 102 ASN A N 1
ATOM 776 C CA . ASN A 1 102 ? -6.225 5.125 1.226 1.00 97.00 102 ASN A CA 1
ATOM 777 C C . ASN A 1 102 ? -7.658 5.604 1.460 1.00 97.00 102 ASN A C 1
ATOM 779 O O . ASN A 1 102 ? -7.927 6.794 1.241 1.00 97.00 102 ASN A O 1
ATOM 783 N N . LYS A 1 103 ? -8.551 4.735 1.938 1.00 97.31 103 LYS A N 1
ATOM 784 C CA . LYS A 1 103 ? -9.997 4.977 1.967 1.00 97.31 103 LYS A CA 1
ATOM 785 C C . LYS A 1 103 ? -10.557 5.099 3.380 1.00 97.31 103 LYS A C 1
ATOM 787 O O . LYS A 1 103 ? -11.207 6.109 3.651 1.00 97.31 103 LYS A O 1
ATOM 792 N N . PHE A 1 104 ? -10.306 4.127 4.253 1.00 97.19 104 PHE A N 1
ATOM 793 C CA . PHE A 1 104 ? -10.959 4.055 5.570 1.00 97.19 104 PHE A CA 1
ATOM 794 C C . PHE A 1 104 ? -10.194 4.785 6.677 1.00 97.19 104 PHE A C 1
ATOM 796 O O . PHE A 1 104 ? -10.798 5.305 7.614 1.00 97.19 104 PHE A O 1
ATOM 803 N N . LYS A 1 105 ? -8.883 4.968 6.495 1.00 97.38 105 LYS A N 1
ATOM 804 C CA . LYS A 1 105 ? -7.971 5.590 7.464 1.00 97.38 105 LYS A CA 1
ATOM 805 C C . LYS A 1 105 ? -7.937 4.831 8.800 1.00 97.38 105 LYS A C 1
ATOM 807 O O . LYS A 1 105 ? -7.884 5.491 9.847 1.00 97.38 105 LYS A O 1
ATOM 812 N N . THR A 1 106 ? -8.000 3.504 8.731 1.00 98.06 106 THR A N 1
ATOM 813 C CA . THR A 1 106 ? -7.755 2.535 9.815 1.00 98.06 106 THR A CA 1
ATOM 814 C C . THR A 1 106 ? -6.253 2.242 9.952 1.00 98.06 106 THR A C 1
ATOM 816 O O . THR A 1 106 ? -5.455 2.824 9.200 1.00 98.06 106 THR A O 1
ATOM 819 N N . ASP A 1 107 ? -5.848 1.476 10.968 1.00 97.94 107 ASP A N 1
ATOM 820 C CA . ASP A 1 107 ? -4.465 1.014 11.135 1.00 97.94 107 ASP A CA 1
ATOM 821 C C . ASP A 1 107 ? -4.302 -0.389 10.530 1.00 97.94 107 ASP A C 1
ATOM 823 O O . ASP A 1 107 ? -4.776 -1.334 11.140 1.00 97.94 107 ASP A O 1
ATOM 827 N N . PRO A 1 108 ? -3.542 -0.556 9.429 1.00 98.19 108 PRO A N 1
ATOM 828 C CA . PRO A 1 108 ? -3.383 -1.847 8.744 1.00 98.19 108 PRO A CA 1
ATOM 829 C C . PRO A 1 108 ? -2.531 -2.879 9.503 1.00 98.19 108 PRO A C 1
ATOM 831 O O . PRO A 1 108 ? -1.953 -3.803 8.938 1.00 98.19 108 PRO A O 1
ATOM 834 N N . ASN A 1 109 ? -2.305 -2.654 10.794 1.00 98.19 109 ASN A N 1
ATOM 835 C CA . ASN A 1 109 ? -1.622 -3.581 11.688 1.00 98.19 109 ASN A CA 1
ATOM 836 C C . ASN A 1 109 ? -2.478 -3.893 12.924 1.00 98.19 109 ASN A C 1
ATOM 838 O O . ASN A 1 109 ? -1.962 -4.498 13.874 1.00 98.19 109 ASN A O 1
ATOM 842 N N . ASP A 1 110 ? -3.723 -3.423 12.952 1.00 98.44 110 ASP A N 1
ATOM 843 C CA . ASP A 1 110 ? -4.651 -3.562 14.058 1.00 98.44 110 ASP A CA 1
ATOM 844 C C . ASP A 1 110 ? -6.037 -3.916 13.527 1.00 98.44 110 ASP A C 1
ATOM 846 O O . ASP A 1 110 ? -6.787 -3.057 13.081 1.00 98.44 110 ASP A O 1
ATOM 850 N N . SER A 1 111 ? -6.396 -5.189 13.678 1.00 98.44 111 SER A N 1
ATOM 851 C CA . SER A 1 111 ? -7.612 -5.762 13.105 1.00 98.44 111 SER A CA 1
ATOM 852 C C . SER A 1 111 ? -8.927 -5.155 13.628 1.00 98.44 111 SER A C 1
ATOM 854 O O . SER A 1 111 ? -9.991 -5.564 13.184 1.00 98.44 111 SER A O 1
ATOM 856 N N . ASP A 1 112 ? -8.863 -4.296 14.649 1.00 98.31 112 ASP A N 1
ATOM 857 C CA . ASP A 1 112 ? -9.973 -3.595 15.314 1.00 98.31 112 ASP A CA 1
ATOM 858 C C . ASP A 1 112 ? -9.471 -2.193 15.726 1.00 98.31 112 ASP A C 1
ATOM 860 O O . ASP A 1 112 ? -9.021 -1.976 16.857 1.00 98.31 112 ASP A O 1
ATOM 864 N N . THR A 1 113 ? -9.477 -1.243 14.782 1.00 98.06 113 THR A N 1
ATOM 865 C CA . THR A 1 113 ? -8.813 0.066 14.931 1.00 98.06 113 THR A CA 1
ATOM 866 C C . THR A 1 113 ? -9.385 0.904 16.079 1.00 98.06 113 THR A C 1
ATOM 868 O O . THR A 1 113 ? -8.671 1.720 16.684 1.00 98.06 113 THR A O 1
ATOM 871 N N . ASP A 1 114 ? -10.687 0.800 16.348 1.00 97.38 114 ASP A N 1
ATOM 872 C CA . ASP A 1 114 ? -11.346 1.573 17.404 1.00 97.38 114 ASP A CA 1
ATOM 873 C C . ASP A 1 114 ? -11.470 0.832 18.744 1.00 97.38 114 ASP A C 1
ATOM 875 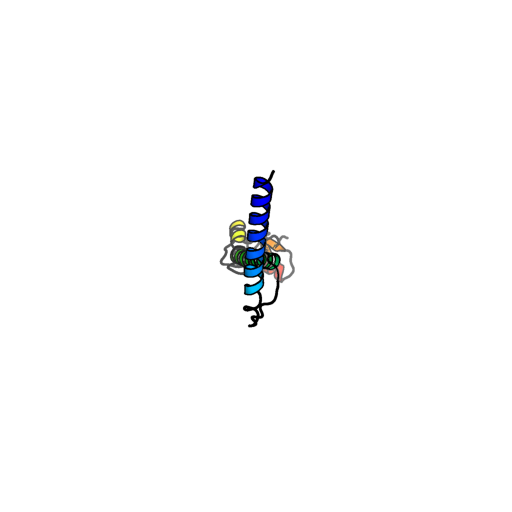O O . ASP A 1 114 ? -11.718 1.473 19.779 1.00 97.38 114 ASP A O 1
ATOM 879 N N . GLY A 1 115 ? -11.181 -0.469 18.754 1.00 97.88 115 GLY A N 1
ATOM 880 C CA . GLY A 1 115 ? -11.143 -1.314 19.936 1.00 97.88 115 GLY A CA 1
ATOM 881 C C . GLY A 1 115 ? -12.527 -1.622 20.502 1.00 97.88 115 GLY A C 1
ATOM 882 O O . GLY A 1 115 ? -12.649 -1.803 21.725 1.00 97.88 115 GLY A O 1
ATOM 883 N N . ASP A 1 116 ? -13.574 -1.617 19.674 1.00 97.00 116 ASP A N 1
ATOM 884 C CA . ASP A 1 116 ? -14.948 -1.889 20.095 1.00 97.00 116 ASP A CA 1
ATOM 885 C C . ASP A 1 116 ? -15.314 -3.389 20.097 1.00 97.00 116 ASP A C 1
ATOM 887 O O . ASP A 1 116 ? -16.318 -3.791 20.710 1.00 97.00 116 ASP A O 1
ATOM 891 N N . GLY A 1 117 ? -14.439 -4.227 19.532 1.00 97.06 117 GLY A N 1
ATOM 892 C CA . GLY A 1 117 ? -14.555 -5.678 19.465 1.00 97.06 117 GLY A CA 1
ATOM 893 C C . GLY A 1 117 ? -15.091 -6.223 18.141 1.00 97.06 117 GLY A C 1
ATOM 894 O O . GLY A 1 117 ? -15.287 -7.444 18.056 1.00 97.06 117 GLY A O 1
ATOM 895 N N . TYR A 1 118 ? -15.343 -5.375 17.143 1.00 97.69 118 TYR A N 1
ATOM 896 C CA . TYR A 1 118 ? -15.605 -5.772 15.761 1.00 97.69 118 TYR A CA 1
ATOM 897 C C . TYR A 1 118 ? -14.366 -5.538 14.891 1.00 97.69 118 TYR A C 1
ATOM 899 O O . TYR A 1 118 ? -13.552 -4.676 15.172 1.00 97.69 118 TYR A O 1
ATOM 907 N N . LEU A 1 119 ? -14.189 -6.367 13.857 1.00 98.50 119 LEU A N 1
ATOM 908 C CA . LEU A 1 119 ? -13.051 -6.213 12.949 1.00 98.50 119 LEU A CA 1
ATOM 909 C C . LEU A 1 119 ? -13.337 -5.130 11.904 1.00 98.50 119 LEU A C 1
ATOM 911 O O . LEU A 1 119 ? -14.452 -5.124 11.363 1.00 98.50 119 LEU A O 1
ATOM 915 N N . ASP A 1 120 ? -12.347 -4.320 11.523 1.00 98.62 120 ASP A N 1
ATOM 916 C CA . ASP A 1 120 ? -12.536 -3.217 10.564 1.00 98.62 120 ASP A CA 1
ATOM 917 C C . ASP A 1 120 ? -13.108 -3.742 9.230 1.00 98.62 120 ASP A C 1
ATOM 919 O O . ASP A 1 120 ? -14.077 -3.208 8.665 1.00 98.62 120 ASP A O 1
ATOM 923 N N . GLY A 1 121 ? -12.586 -4.872 8.747 1.00 98.25 121 GLY A N 1
ATOM 924 C CA . GLY A 1 121 ? -13.069 -5.583 7.567 1.00 98.25 121 GLY A CA 1
ATOM 925 C C . GLY A 1 121 ? -14.500 -6.117 7.704 1.00 98.25 121 GLY A C 1
ATOM 926 O O . GLY A 1 121 ? -15.273 -6.115 6.732 1.00 98.25 121 GLY A O 1
ATOM 927 N N . GLU A 1 122 ? -14.917 -6.548 8.901 1.00 98.38 122 GLU A N 1
ATOM 928 C CA . GLU A 1 122 ? -16.304 -6.948 9.161 1.00 98.38 122 GLU A CA 1
ATOM 929 C C . GLU A 1 122 ? -17.242 -5.742 9.124 1.00 98.38 122 GLU A C 1
ATOM 931 O O . GLU A 1 122 ? -18.316 -5.806 8.510 1.00 98.38 122 GLU A O 1
ATOM 936 N N . GLU A 1 123 ? -16.837 -4.645 9.744 1.00 98.44 123 GLU A N 1
ATOM 937 C CA . GLU A 1 123 ? -17.604 -3.415 9.793 1.00 98.44 123 GLU A CA 1
ATOM 938 C C . GLU A 1 123 ? -17.811 -2.827 8.403 1.00 98.44 123 GLU A C 1
ATOM 940 O O . GLU A 1 123 ? -18.957 -2.619 7.986 1.00 98.44 123 GLU A O 1
ATOM 945 N N . VAL A 1 124 ? -16.737 -2.672 7.625 1.00 98.12 124 VAL A N 1
ATOM 946 C CA . VAL A 1 124 ? -16.798 -2.187 6.241 1.00 98.12 124 VAL A CA 1
ATOM 947 C C . VAL A 1 124 ? -17.714 -3.061 5.384 1.00 98.12 124 VAL A C 1
ATOM 949 O O . VAL A 1 124 ? -18.534 -2.541 4.616 1.00 98.12 124 VAL A O 1
ATOM 952 N N . ARG A 1 125 ? -17.634 -4.390 5.523 1.00 97.94 125 ARG A N 1
ATOM 953 C CA . ARG A 1 125 ? -18.481 -5.333 4.772 1.00 97.94 125 ARG A CA 1
ATOM 954 C C . ARG A 1 125 ? -19.963 -5.211 5.129 1.00 97.94 125 ARG A C 1
ATOM 956 O O . ARG A 1 125 ? -20.813 -5.418 4.260 1.00 97.94 125 ARG A O 1
ATOM 963 N N . ASN A 1 126 ? -20.275 -4.882 6.378 1.00 97.50 126 ASN A N 1
ATOM 964 C CA . ASN A 1 126 ? -21.642 -4.686 6.857 1.00 97.50 126 ASN A CA 1
ATOM 965 C C . ASN A 1 126 ? -22.131 -3.227 6.735 1.00 97.50 126 ASN A C 1
ATOM 967 O O . ASN A 1 126 ? -23.310 -2.955 6.967 1.00 97.50 126 ASN A O 1
ATOM 971 N N . GLY A 1 127 ? -21.265 -2.303 6.302 1.00 96.88 127 GLY A N 1
ATOM 972 C CA . GLY A 1 127 ? -21.583 -0.887 6.107 1.00 96.88 127 GLY A CA 1
ATOM 973 C C . GLY A 1 127 ? -21.506 -0.036 7.378 1.00 96.88 127 GLY A C 1
ATOM 974 O O . GLY A 1 127 ? -22.127 1.028 7.424 1.00 96.88 127 GLY A O 1
ATOM 975 N N . TYR A 1 128 ? -20.781 -0.506 8.391 1.00 97.25 128 TYR A N 1
ATOM 976 C CA . TYR A 1 128 ? -20.442 0.239 9.603 1.00 97.25 128 TYR A CA 1
ATOM 977 C C . TYR A 1 128 ? -19.180 1.098 9.404 1.00 97.25 128 TYR A C 1
ATOM 979 O O . TYR A 1 128 ? -18.570 1.089 8.330 1.00 97.25 128 TYR A O 1
ATOM 987 N N . ASN A 1 129 ? -18.864 1.923 10.406 1.00 96.88 129 ASN A N 1
ATOM 988 C CA . ASN A 1 129 ? -17.694 2.796 10.404 1.00 96.88 129 ASN A CA 1
ATOM 989 C C . ASN A 1 129 ? -16.590 2.141 11.242 1.00 96.88 129 ASN A C 1
ATOM 991 O O . ASN A 1 129 ? -16.782 2.124 12.450 1.00 96.88 129 ASN A O 1
ATOM 995 N N . PRO A 1 130 ? -15.446 1.740 10.657 1.00 96.81 130 PRO A N 1
ATOM 996 C CA . PRO A 1 130 ? -14.367 1.036 11.366 1.00 96.81 130 PRO A CA 1
ATOM 997 C C . PRO A 1 130 ? -13.540 1.924 12.317 1.00 96.81 130 PRO A C 1
ATOM 999 O O . PRO A 1 130 ? -12.331 1.803 12.460 1.00 96.81 130 PRO A O 1
ATOM 1002 N N . LYS A 1 131 ? -14.156 2.991 12.828 1.00 95.94 131 LYS A N 1
ATOM 1003 C CA . LYS A 1 131 ? -13.524 4.039 13.642 1.00 95.94 131 LYS A CA 1
ATOM 1004 C C . LYS A 1 131 ? -14.458 4.577 14.735 1.00 95.94 131 LYS A C 1
ATOM 1006 O O . LYS A 1 131 ? -14.132 5.614 15.328 1.00 95.94 131 LYS A O 1
ATOM 1011 N N . GLY A 1 132 ? -15.623 3.955 14.921 1.00 89.06 132 GLY A N 1
ATOM 1012 C CA . GLY A 1 132 ? -16.675 4.357 15.860 1.00 89.06 132 GLY A CA 1
ATOM 1013 C C . GLY A 1 132 ? -17.645 5.418 15.360 1.00 89.06 132 GLY A C 1
ATOM 1014 O O . GLY A 1 132 ? -17.231 6.368 14.651 1.00 89.06 132 GLY A O 1
#

Sequence (132 aa):
MRNKLKLLLIIIGLIAVAGLIFFGVKKIFFKSGQTTAPTNQAATAEIELQKTKQEINNLIQTTLKTDRDLDGISDADEIKHKTNPDLADTDGDGLLDGDEINKFKTDPNDSDTDGDGYLDGEEVRNGYNPKG